Protein AF-A0A2A6FGL6-F1 (afdb_monomer)

Sequence (66 aa):
MRPEDRATCKRVIDQVTADAKWYSTSIDGEVLASTTLTLFQAGVINETNLLAHVRARRHDFTKPAG

Secondary structure (DSSP, 8-state):
--HHHHHHHHHHHHHHHHHHHHTTPEE-HHHHHHHHHHHHHTT---HHHHHHHHHHTHHHHEE---

Mean predicted aligned error: 6.66 Å

pLDDT: mean 78.08, std 9.04, range [45.69, 87.44]

Organism: NCBI:txid2037900

Solvent-acce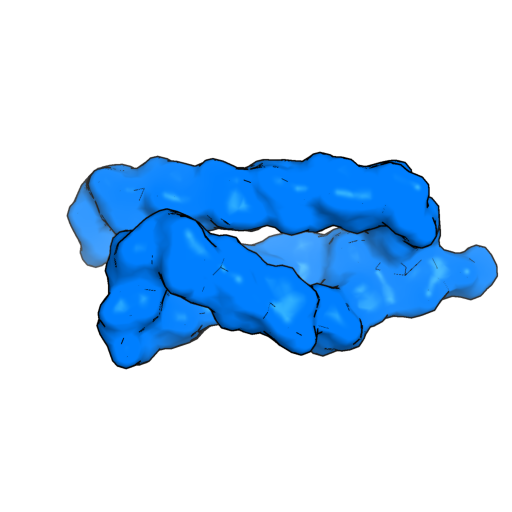ssible surface area (backbone atoms only — not comparable to full-atom values): 3778 Å² total; per-residue (Å²): 132,58,74,68,57,54,54,45,53,49,51,46,52,49,52,53,52,55,53,32,65,75,66,66,32,51,65,44,64,66,55,46,51,50,52,49,51,53,42,37,74,74,65,42,74,51,62,70,60,36,39,52,56,48,57,74,45,40,72,83,28,42,46,82,63,126

Structure (mmCIF, N/CA/C/O backbone):
data_AF-A0A2A6FGL6-F1
#
_entry.id   AF-A0A2A6FGL6-F1
#
loop_
_atom_site.group_PDB
_atom_site.id
_atom_site.type_symbol
_atom_site.label_atom_id
_atom_site.label_alt_id
_atom_site.label_comp_id
_atom_site.label_asym_id
_atom_site.label_entity_id
_atom_site.label_seq_id
_atom_site.pdbx_PDB_ins_code
_atom_site.Cartn_x
_atom_site.Cartn_y
_atom_site.Cartn_z
_atom_site.occupancy
_atom_site.B_iso_or_equiv
_atom_site.auth_seq_id
_atom_site.auth_comp_id
_atom_site.auth_asym_id
_atom_site.auth_atom_id
_atom_site.pdbx_PDB_model_num
ATOM 1 N N . MET A 1 1 ? -7.511 10.805 9.696 1.00 55.19 1 MET A N 1
ATOM 2 C CA . MET A 1 1 ? -6.488 9.737 9.726 1.00 55.19 1 MET A CA 1
ATOM 3 C C . MET A 1 1 ? -5.661 9.913 10.974 1.00 55.19 1 MET A C 1
ATOM 5 O O . MET A 1 1 ? -5.192 11.022 11.213 1.00 55.19 1 MET A O 1
ATOM 9 N N . ARG A 1 2 ? -5.549 8.869 11.793 1.00 69.88 2 ARG A N 1
ATOM 10 C CA . ARG A 1 2 ? -4.659 8.872 12.952 1.00 69.88 2 ARG A CA 1
ATOM 11 C C . ARG A 1 2 ? -3.206 8.808 12.456 1.00 69.88 2 ARG A C 1
ATOM 13 O O . ARG A 1 2 ? -2.950 8.276 11.375 1.00 69.88 2 ARG A O 1
ATOM 20 N N . PRO A 1 3 ? -2.238 9.359 13.200 1.00 67.56 3 PRO A N 1
ATOM 21 C CA . PRO A 1 3 ? -0.824 9.301 12.814 1.00 67.56 3 PRO A CA 1
ATOM 22 C C . PRO A 1 3 ? -0.305 7.860 12.640 1.00 67.56 3 PRO A C 1
ATOM 24 O O . PRO A 1 3 ? 0.567 7.615 11.806 1.00 67.56 3 PRO A O 1
ATOM 27 N N . GLU A 1 4 ? -0.893 6.905 13.360 1.00 68.62 4 GLU A N 1
ATOM 28 C CA . GLU A 1 4 ? -0.596 5.466 13.303 1.00 68.62 4 GLU A CA 1
ATOM 29 C C . GLU A 1 4 ? -0.941 4.847 11.932 1.00 68.62 4 GLU A C 1
ATOM 31 O O . GLU A 1 4 ? -0.167 4.065 11.371 1.00 68.62 4 GLU A O 1
ATOM 36 N N . ASP A 1 5 ? -2.048 5.288 11.326 1.00 71.31 5 ASP A N 1
ATOM 37 C CA . ASP A 1 5 ? -2.489 4.865 9.990 1.00 71.31 5 ASP A CA 1
ATOM 38 C C . ASP A 1 5 ? -1.469 5.279 8.916 1.00 71.31 5 ASP A C 1
ATOM 40 O O . ASP A 1 5 ? -1.178 4.553 7.961 1.00 71.31 5 ASP A O 1
ATOM 44 N N . ARG A 1 6 ? -0.877 6.466 9.101 1.00 75.25 6 ARG A N 1
ATOM 45 C CA . ARG A 1 6 ? 0.086 7.058 8.168 1.00 75.25 6 ARG A CA 1
ATOM 46 C C . ARG A 1 6 ? 1.428 6.329 8.201 1.00 75.25 6 ARG A C 1
ATOM 48 O O . ARG A 1 6 ? 2.046 6.147 7.152 1.00 75.25 6 ARG A O 1
ATOM 55 N N . ALA A 1 7 ? 1.863 5.893 9.384 1.00 82.50 7 ALA A N 1
ATOM 56 C CA . ALA A 1 7 ? 3.074 5.093 9.545 1.00 82.50 7 ALA A CA 1
ATOM 57 C C . ALA A 1 7 ? 2.939 3.723 8.860 1.00 82.50 7 ALA A C 1
ATOM 59 O O . ALA A 1 7 ? 3.854 3.303 8.150 1.00 82.50 7 ALA A O 1
ATOM 60 N N . THR A 1 8 ? 1.774 3.085 9.003 1.00 80.25 8 THR A N 1
ATOM 61 C CA . THR A 1 8 ? 1.459 1.791 8.378 1.00 80.25 8 THR A CA 1
ATOM 62 C C . THR A 1 8 ? 1.447 1.894 6.852 1.00 80.25 8 THR A C 1
ATOM 64 O O . THR A 1 8 ? 2.165 1.158 6.175 1.00 80.25 8 THR A O 1
ATOM 67 N N . CYS A 1 9 ? 0.725 2.874 6.293 1.00 79.56 9 CYS A N 1
ATOM 68 C CA . CYS A 1 9 ? 0.710 3.104 4.845 1.00 79.56 9 CYS A CA 1
ATOM 69 C C . CYS A 1 9 ? 2.121 3.371 4.301 1.00 79.56 9 CYS A C 1
ATOM 71 O O . CYS A 1 9 ? 2.505 2.815 3.275 1.00 79.56 9 CYS A O 1
ATOM 73 N N . LYS A 1 10 ? 2.926 4.181 5.007 1.00 83.00 10 LYS A N 1
ATOM 74 C CA . LYS A 1 10 ? 4.294 4.485 4.572 1.00 83.00 10 LYS A CA 1
ATOM 75 C C . LYS A 1 10 ? 5.175 3.234 4.522 1.00 83.00 10 LYS A C 1
ATOM 77 O O . LYS A 1 10 ? 5.925 3.086 3.564 1.00 83.00 10 LYS A O 1
ATOM 82 N N . ARG A 1 11 ? 5.105 2.351 5.525 1.00 86.38 11 ARG A N 1
ATOM 83 C CA . ARG A 1 11 ? 5.891 1.102 5.552 1.00 86.38 11 ARG A CA 1
ATOM 84 C C . ARG A 1 11 ? 5.536 0.174 4.398 1.00 86.38 11 ARG A C 1
ATOM 86 O O . ARG A 1 11 ? 6.439 -0.342 3.748 1.00 86.38 11 ARG A O 1
ATOM 93 N N . VAL A 1 12 ? 4.244 0.012 4.114 1.00 84.88 12 VAL A N 1
ATOM 94 C CA . VAL A 1 12 ? 3.778 -0.818 2.994 1.00 84.88 12 VAL A CA 1
ATOM 95 C C . VAL A 1 12 ? 4.280 -0.266 1.660 1.00 84.88 12 VAL A C 1
ATOM 97 O O . VAL A 1 12 ? 4.832 -1.015 0.858 1.00 84.88 12 VAL A O 1
ATOM 100 N N . ILE A 1 13 ? 4.167 1.047 1.443 1.00 84.12 13 ILE A N 1
ATOM 101 C CA . ILE A 1 13 ? 4.670 1.705 0.227 1.00 84.12 13 ILE A CA 1
ATOM 102 C C . ILE A 1 13 ? 6.186 1.511 0.088 1.00 84.12 13 ILE A C 1
ATOM 104 O O . ILE A 1 13 ? 6.666 1.175 -0.994 1.00 84.12 13 ILE A O 1
ATOM 108 N N . ASP A 1 14 ? 6.940 1.689 1.176 1.00 86.19 14 ASP A N 1
ATOM 109 C CA . ASP A 1 14 ? 8.398 1.530 1.198 1.00 86.19 14 ASP A CA 1
ATOM 110 C C . ASP A 1 14 ? 8.814 0.095 0.842 1.00 86.19 14 ASP A C 1
ATOM 112 O O . ASP A 1 14 ? 9.634 -0.107 -0.051 1.00 86.19 14 ASP A O 1
ATOM 116 N N . GLN A 1 15 ? 8.158 -0.908 1.437 1.00 84.38 15 GLN A N 1
ATOM 117 C CA . GLN A 1 1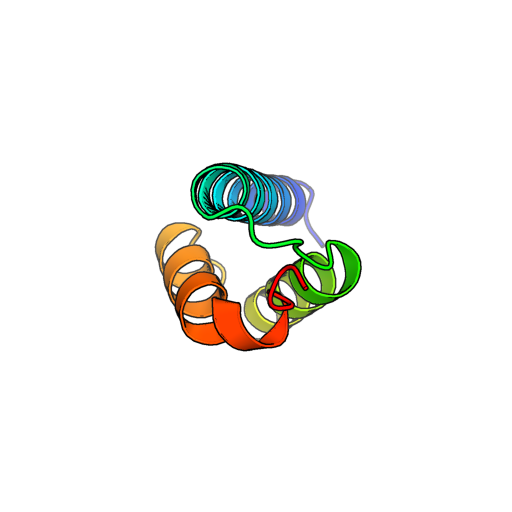5 ? 8.405 -2.320 1.139 1.00 84.38 15 GLN A CA 1
ATOM 118 C C . GLN A 1 15 ? 8.080 -2.693 -0.308 1.00 84.38 15 GLN A C 1
ATOM 120 O O . GLN A 1 15 ? 8.820 -3.458 -0.922 1.00 84.38 15 GLN A O 1
ATOM 125 N N . VAL A 1 16 ? 6.983 -2.180 -0.864 1.00 81.56 16 VAL A N 1
ATOM 126 C CA . VAL A 1 16 ? 6.587 -2.463 -2.252 1.00 81.56 16 VAL A CA 1
ATOM 127 C C . VAL A 1 16 ? 7.519 -1.761 -3.241 1.00 81.56 16 VAL A C 1
ATOM 129 O O . VAL A 1 16 ? 7.905 -2.346 -4.250 1.00 81.56 16 VAL A O 1
ATOM 132 N N . THR A 1 17 ? 7.948 -0.538 -2.925 1.00 79.81 17 THR A N 1
ATOM 133 C CA . THR A 1 17 ? 8.945 0.194 -3.718 1.00 79.81 17 THR A CA 1
ATOM 134 C C . THR A 1 17 ? 10.299 -0.514 -3.686 1.00 79.81 17 THR A C 1
ATOM 136 O O . THR A 1 17 ? 10.956 -0.643 -4.718 1.00 79.81 17 THR A O 1
ATOM 139 N N . ALA A 1 18 ? 10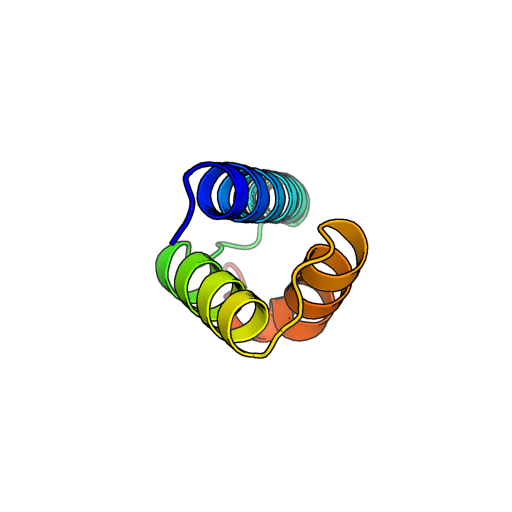.715 -0.999 -2.512 1.00 81.38 18 ALA A N 1
ATOM 140 C CA . ALA A 1 18 ? 11.928 -1.787 -2.358 1.00 81.38 18 ALA A CA 1
ATOM 141 C C . ALA A 1 18 ? 11.849 -3.08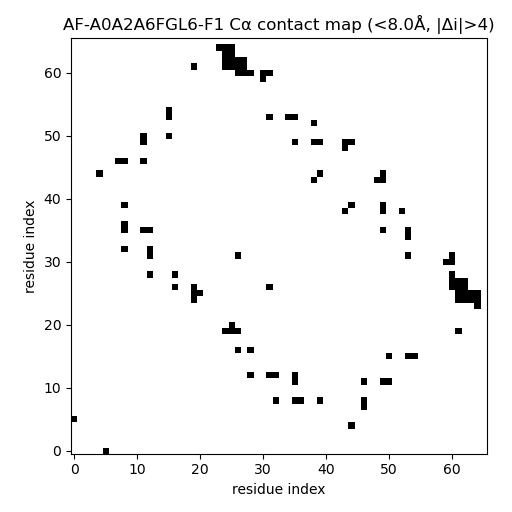4 -3.170 1.00 81.38 18 ALA A C 1
ATOM 143 O O . ALA A 1 18 ? 12.787 -3.361 -3.904 1.00 81.38 18 ALA A O 1
ATOM 144 N N . ASP A 1 19 ? 10.732 -3.819 -3.106 1.00 77.12 19 ASP A N 1
ATOM 145 C CA . ASP A 1 19 ? 10.490 -5.034 -3.897 1.00 77.12 19 ASP A CA 1
ATOM 146 C C . ASP A 1 19 ? 10.625 -4.768 -5.403 1.00 77.12 19 ASP A C 1
ATOM 148 O O . ASP A 1 19 ? 11.374 -5.458 -6.084 1.00 77.12 19 ASP A O 1
ATOM 152 N N . ALA A 1 20 ? 10.002 -3.715 -5.933 1.00 71.31 20 ALA A N 1
ATOM 153 C CA . ALA A 1 20 ? 10.076 -3.430 -7.366 1.00 71.31 20 ALA A CA 1
ATOM 154 C C . ALA A 1 20 ? 11.440 -2.961 -7.870 1.00 71.31 20 ALA A C 1
ATOM 156 O O . ALA A 1 20 ? 11.745 -3.192 -9.042 1.00 71.31 20 ALA A O 1
ATOM 157 N N . LYS A 1 21 ? 12.282 -2.368 -7.009 1.00 68.19 21 LYS A N 1
ATOM 158 C CA . LYS A 1 21 ? 13.687 -2.105 -7.364 1.00 68.19 21 LYS A CA 1
ATOM 159 C C . LYS A 1 21 ? 14.430 -3.393 -7.728 1.00 68.19 21 LYS A C 1
ATOM 161 O O . LYS A 1 21 ? 15.327 -3.332 -8.561 1.00 68.19 21 LYS A O 1
ATOM 166 N N . TRP A 1 22 ? 14.051 -4.542 -7.160 1.00 61.38 22 TRP A N 1
ATOM 167 C CA . TRP A 1 22 ? 14.636 -5.837 -7.531 1.00 61.38 22 TRP A CA 1
ATOM 168 C C . TRP A 1 22 ? 14.165 -6.340 -8.895 1.00 61.38 22 TRP A C 1
ATOM 170 O O . TRP A 1 22 ? 14.899 -7.065 -9.558 1.00 61.38 22 TRP A O 1
ATOM 180 N N . TYR A 1 23 ? 12.965 -5.953 -9.329 1.00 61.59 23 TYR A N 1
ATOM 181 C CA . TYR A 1 23 ? 12.361 -6.441 -10.571 1.00 61.59 23 TYR A CA 1
ATOM 182 C C . TYR A 1 23 ? 12.637 -5.544 -11.789 1.00 61.59 23 TYR A C 1
ATOM 184 O O . TYR A 1 23 ? 12.071 -5.789 -12.852 1.00 61.59 23 TYR A O 1
ATOM 192 N N . SER A 1 24 ? 13.478 -4.505 -11.659 1.00 63.78 24 SER A N 1
ATOM 193 C CA . SER A 1 24 ? 13.704 -3.478 -12.697 1.00 63.78 24 SER A CA 1
ATOM 194 C C . SER A 1 24 ? 12.403 -2.898 -13.270 1.00 63.78 24 SER A C 1
ATOM 196 O O . SER A 1 24 ? 12.363 -2.421 -14.397 1.00 63.78 24 SER A O 1
ATOM 198 N N . THR A 1 25 ? 11.320 -2.934 -12.496 1.00 66.88 25 THR A N 1
ATOM 199 C CA . THR A 1 25 ? 10.018 -2.384 -12.877 1.00 66.88 25 THR A CA 1
ATOM 200 C C . THR A 1 25 ? 9.880 -0.986 -12.307 1.00 66.88 25 THR A C 1
ATOM 202 O O . THR A 1 25 ? 10.076 -0.778 -11.108 1.00 66.88 25 THR A O 1
ATOM 205 N N . SER A 1 26 ? 9.505 -0.029 -13.154 1.00 70.12 26 SER A N 1
ATOM 206 C CA . SER A 1 26 ? 9.209 1.325 -12.698 1.00 70.12 26 SER A CA 1
ATOM 207 C C . SER A 1 26 ? 7.850 1.321 -11.996 1.00 70.12 26 SER A C 1
ATOM 209 O O . SER A 1 26 ? 6.832 0.988 -12.613 1.00 70.12 26 SER A O 1
ATOM 211 N N . ILE A 1 27 ? 7.838 1.634 -10.697 1.00 75.88 27 ILE A N 1
ATOM 212 C CA . ILE A 1 27 ? 6.601 1.797 -9.928 1.00 75.88 27 ILE A CA 1
ATOM 213 C C . ILE A 1 27 ? 6.118 3.234 -10.022 1.00 75.88 27 ILE A C 1
ATOM 215 O O . ILE A 1 27 ? 6.856 4.179 -9.739 1.00 75.88 27 ILE A O 1
ATOM 219 N N . ASP A 1 28 ? 4.833 3.373 -10.319 1.00 82.25 28 ASP A N 1
ATOM 220 C CA . ASP A 1 28 ? 4.118 4.626 -10.171 1.00 82.25 28 ASP A CA 1
ATOM 221 C C . ASP A 1 28 ? 3.771 4.855 -8.689 1.00 82.25 28 ASP A C 1
ATOM 223 O O . ASP A 1 28 ? 2.833 4.273 -8.133 1.00 82.25 28 ASP A O 1
ATOM 227 N N . GLY A 1 29 ? 4.599 5.658 -8.013 1.00 77.50 29 GLY A N 1
ATOM 228 C CA . GLY A 1 29 ? 4.486 5.902 -6.573 1.00 77.50 29 GLY A CA 1
ATOM 229 C C . GLY A 1 29 ? 3.169 6.569 -6.165 1.00 77.50 29 GLY A C 1
ATOM 230 O O . GLY A 1 29 ? 2.686 6.336 -5.056 1.00 77.50 29 GLY A O 1
ATOM 231 N N . GLU A 1 30 ? 2.557 7.349 -7.060 1.00 81.62 30 GLU A N 1
ATOM 232 C CA . GLU A 1 30 ? 1.264 7.996 -6.821 1.00 81.62 30 GLU A CA 1
ATOM 233 C C . GLU A 1 30 ? 0.116 6.979 -6.865 1.00 81.62 30 GLU A C 1
ATOM 235 O O . GLU A 1 30 ? -0.737 6.960 -5.970 1.00 81.62 30 GLU A O 1
ATOM 240 N N . VAL A 1 31 ? 0.134 6.073 -7.850 1.00 82.88 31 VAL A N 1
ATOM 241 C CA . VAL A 1 31 ? -0.850 4.983 -7.960 1.00 82.88 31 VAL A CA 1
ATOM 242 C C . VAL A 1 31 ? -0.714 4.015 -6.784 1.00 82.88 31 VAL A C 1
ATOM 244 O O . VAL A 1 31 ? -1.722 3.601 -6.204 1.00 82.88 31 VAL A O 1
ATOM 247 N N . LEU A 1 32 ? 0.517 3.701 -6.372 1.00 84.06 32 LEU A N 1
ATOM 248 C CA . LEU A 1 32 ? 0.791 2.872 -5.198 1.00 84.06 32 LEU A CA 1
ATOM 249 C C . LEU A 1 32 ? 0.252 3.514 -3.909 1.00 84.06 32 LEU A C 1
ATOM 251 O O . LEU A 1 32 ? -0.431 2.849 -3.122 1.00 84.06 32 LEU A O 1
ATOM 255 N N . ALA A 1 33 ? 0.525 4.804 -3.691 1.00 83.69 33 ALA A N 1
ATOM 256 C CA . ALA A 1 33 ? 0.043 5.527 -2.519 1.00 83.69 33 ALA A CA 1
ATOM 257 C C . ALA A 1 33 ? -1.488 5.607 -2.492 1.00 83.69 33 ALA A C 1
ATOM 259 O O . ALA A 1 33 ? -2.094 5.316 -1.459 1.00 83.69 33 ALA A O 1
ATOM 260 N N . SER A 1 34 ? -2.111 5.921 -3.630 1.00 85.31 34 SER A N 1
ATOM 261 C CA . SER A 1 34 ? -3.569 5.985 -3.767 1.00 85.31 34 SER A CA 1
ATOM 262 C C . SER A 1 34 ? -4.217 4.624 -3.514 1.00 85.31 34 SER A C 1
ATOM 264 O O . SER A 1 34 ? -5.138 4.525 -2.709 1.00 85.31 34 SER A O 1
ATOM 266 N N . THR A 1 35 ? -3.677 3.553 -4.102 1.00 85.94 35 THR A N 1
ATOM 267 C CA . THR A 1 35 ? -4.169 2.178 -3.903 1.00 85.94 35 THR A CA 1
ATOM 268 C C . THR A 1 35 ? -4.072 1.750 -2.442 1.00 85.94 35 THR A C 1
ATOM 270 O O . THR A 1 35 ? -5.032 1.216 -1.884 1.00 85.94 35 THR A O 1
ATOM 273 N N . THR A 1 36 ? -2.931 2.019 -1.801 1.00 85.56 36 THR A N 1
ATOM 274 C CA . THR A 1 36 ? -2.718 1.722 -0.377 1.00 85.56 36 THR A CA 1
ATOM 275 C C . THR A 1 36 ? -3.721 2.488 0.489 1.00 85.56 36 THR A C 1
ATOM 277 O O . THR A 1 36 ? -4.323 1.909 1.391 1.00 85.56 36 THR A O 1
ATOM 2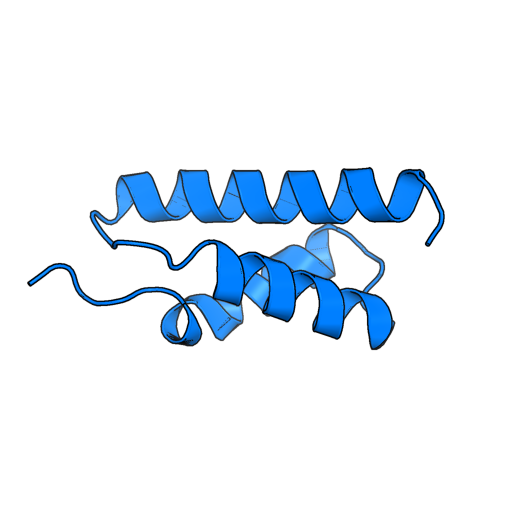80 N N . LEU A 1 37 ? -3.965 3.766 0.183 1.00 84.75 37 LEU A N 1
ATOM 281 C CA . LEU A 1 37 ? -4.921 4.602 0.907 1.00 84.75 37 LEU A CA 1
ATOM 282 C C . LEU A 1 37 ? -6.363 4.109 0.749 1.00 84.75 37 LEU A C 1
ATOM 284 O O . LEU A 1 37 ? -7.085 4.019 1.739 1.00 84.75 37 LEU A O 1
ATOM 288 N N . THR A 1 38 ? -6.775 3.759 -0.471 1.00 86.62 38 THR A N 1
ATOM 289 C CA . THR A 1 38 ? -8.116 3.233 -0.758 1.00 86.62 38 THR A CA 1
ATOM 290 C C . THR A 1 38 ? -8.365 1.919 -0.023 1.00 86.62 38 THR A C 1
ATOM 292 O O . THR A 1 38 ? -9.426 1.743 0.569 1.00 86.62 38 THR A O 1
ATOM 295 N N . LEU A 1 39 ? -7.387 1.008 -0.007 1.00 85.19 39 LEU A N 1
ATOM 296 C CA . LEU A 1 39 ? -7.489 -0.254 0.734 1.00 85.19 39 LEU A CA 1
ATOM 297 C C . LEU A 1 39 ? -7.586 -0.013 2.244 1.00 85.19 39 LEU A C 1
ATOM 299 O O . LEU A 1 39 ? -8.416 -0.625 2.917 1.00 85.19 39 LEU A O 1
ATOM 303 N N . PHE A 1 40 ? -6.791 0.920 2.765 1.00 84.12 40 PHE A N 1
ATOM 304 C CA . PHE A 1 40 ? -6.840 1.294 4.173 1.00 84.12 40 PHE A CA 1
ATOM 305 C C . PHE A 1 40 ? -8.209 1.876 4.562 1.00 84.12 40 PHE A C 1
ATOM 307 O O . PHE A 1 40 ? -8.807 1.466 5.555 1.00 84.12 40 PHE A O 1
ATOM 314 N N . GLN A 1 41 ? -8.747 2.786 3.743 1.00 82.94 41 GLN A N 1
ATOM 315 C CA . GLN A 1 41 ? -10.079 3.375 3.928 1.00 82.94 41 GLN A CA 1
ATOM 316 C C . GLN A 1 41 ? -11.212 2.349 3.795 1.00 82.94 41 GLN A C 1
ATOM 318 O O . GLN A 1 41 ? -12.233 2.489 4.461 1.00 82.94 41 GLN A O 1
ATOM 323 N N . ALA A 1 42 ? -11.025 1.303 2.987 1.00 84.31 42 ALA A N 1
ATOM 324 C CA . ALA A 1 42 ? -11.963 0.189 2.863 1.00 84.31 42 ALA A CA 1
ATOM 325 C C . ALA A 1 42 ? -11.967 -0.757 4.085 1.00 84.31 42 ALA A C 1
ATOM 327 O O . ALA A 1 42 ? -12.729 -1.721 4.106 1.00 84.31 42 ALA A O 1
ATOM 328 N N . GLY A 1 43 ? -11.133 -0.499 5.100 1.00 82.31 43 GLY A N 1
ATOM 329 C CA . GLY A 1 43 ? -11.065 -1.283 6.335 1.00 82.31 43 GLY A CA 1
ATOM 330 C C . GLY A 1 43 ? -9.908 -2.282 6.389 1.00 82.31 43 GLY A C 1
ATOM 331 O O . GLY A 1 43 ? -9.796 -3.032 7.360 1.00 82.31 43 GLY A O 1
ATOM 332 N N . VAL A 1 44 ? -9.007 -2.287 5.399 1.00 81.38 44 VAL A N 1
ATOM 333 C CA . VAL A 1 44 ? -7.784 -3.107 5.420 1.00 81.38 44 VAL A CA 1
ATOM 334 C C . VAL A 1 44 ? -6.715 -2.404 6.264 1.00 81.38 44 VAL A C 1
ATOM 336 O O . VAL A 1 44 ? -5.738 -1.858 5.760 1.00 81.38 44 VAL A O 1
ATOM 339 N N . ILE A 1 45 ? -6.933 -2.391 7.578 1.00 77.62 45 ILE A N 1
ATOM 340 C CA . ILE A 1 45 ? -6.087 -1.681 8.553 1.00 77.62 45 ILE A CA 1
ATOM 341 C C . ILE A 1 45 ? -4.862 -2.486 9.014 1.00 77.62 45 ILE A C 1
ATOM 343 O O . ILE A 1 45 ? -3.925 -1.927 9.578 1.00 77.62 45 ILE A O 1
ATOM 347 N N . ASN A 1 46 ? -4.852 -3.801 8.785 1.00 84.62 46 ASN A N 1
ATOM 348 C CA . ASN A 1 46 ? -3.731 -4.664 9.151 1.00 84.62 46 ASN A CA 1
ATOM 349 C C . ASN A 1 46 ? -2.601 -4.547 8.114 1.00 84.62 46 ASN A C 1
ATOM 351 O O . ASN A 1 46 ? -2.836 -4.805 6.937 1.00 84.62 46 ASN A O 1
ATOM 355 N N . GLU A 1 47 ? -1.384 -4.217 8.558 1.00 80.88 47 GLU A N 1
ATOM 356 C CA . GLU A 1 47 ? -0.200 -4.025 7.700 1.00 80.88 47 GLU A CA 1
ATOM 357 C C . GLU A 1 47 ? 0.060 -5.221 6.771 1.00 80.88 47 GLU A C 1
ATOM 359 O O . GLU A 1 47 ? 0.251 -5.043 5.570 1.00 80.88 47 GLU A O 1
ATOM 364 N N . THR A 1 48 ? 0.010 -6.447 7.297 1.00 84.12 48 THR A N 1
ATOM 365 C CA . THR A 1 48 ? 0.264 -7.672 6.526 1.00 84.12 48 THR A CA 1
ATOM 366 C C . THR A 1 48 ? -0.815 -7.907 5.476 1.00 84.12 48 THR A C 1
ATOM 368 O O . THR A 1 48 ? -0.507 -8.265 4.339 1.00 84.12 48 THR A O 1
ATOM 371 N N . ASN A 1 49 ? -2.078 -7.665 5.834 1.00 86.94 49 ASN A N 1
ATOM 372 C CA . ASN A 1 49 ? -3.186 -7.813 4.898 1.00 86.94 49 ASN A CA 1
ATOM 373 C C . ASN A 1 49 ? -3.129 -6.725 3.814 1.00 86.94 49 ASN A C 1
ATOM 375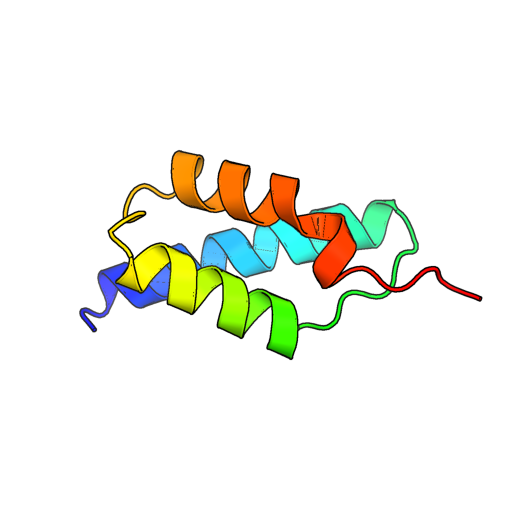 O O . ASN A 1 49 ? -3.256 -7.011 2.626 1.00 86.94 49 ASN A O 1
ATOM 379 N N . LEU A 1 50 ? -2.847 -5.482 4.211 1.00 84.81 50 LEU A N 1
ATOM 380 C CA . LEU A 1 50 ? -2.677 -4.349 3.308 1.00 84.81 50 LEU A CA 1
ATOM 381 C C . LEU A 1 50 ? -1.544 -4.610 2.314 1.00 84.81 50 LEU A C 1
ATOM 383 O O . LEU A 1 50 ? -1.733 -4.439 1.113 1.00 84.81 50 LEU A O 1
ATOM 387 N N . LEU A 1 51 ? -0.404 -5.107 2.792 1.00 84.75 51 LEU A N 1
ATOM 388 C CA . LEU A 1 51 ? 0.725 -5.485 1.953 1.00 84.75 51 LEU A CA 1
ATOM 389 C C . LEU A 1 51 ? 0.358 -6.597 0.964 1.00 84.75 51 LEU A C 1
ATOM 391 O O . LEU A 1 51 ? 0.721 -6.505 -0.207 1.00 84.75 51 LEU A O 1
ATOM 395 N N . ALA A 1 52 ? -0.373 -7.627 1.398 1.00 87.44 52 ALA A N 1
ATOM 396 C CA . ALA A 1 52 ? -0.822 -8.706 0.519 1.00 87.44 52 ALA A CA 1
ATOM 397 C C . ALA A 1 52 ? -1.761 -8.189 -0.585 1.00 87.44 52 ALA A C 1
ATOM 399 O O . ALA A 1 52 ? -1.562 -8.505 -1.758 1.00 87.44 52 ALA A O 1
ATOM 400 N N . HIS A 1 53 ? -2.728 -7.336 -0.235 1.00 86.75 53 HIS A N 1
ATOM 401 C CA . HIS A 1 53 ? -3.650 -6.729 -1.196 1.00 86.75 53 HIS A CA 1
ATOM 402 C C . HIS A 1 53 ? -2.945 -5.779 -2.174 1.00 86.75 53 HIS A C 1
ATOM 404 O O . HIS A 1 53 ? -3.216 -5.825 -3.375 1.00 86.75 53 HIS A O 1
ATOM 410 N N . VAL A 1 54 ? -2.020 -4.947 -1.689 1.00 85.38 54 VAL A N 1
ATOM 411 C CA . VAL A 1 54 ? -1.225 -4.047 -2.536 1.00 85.38 54 VAL A CA 1
ATOM 412 C C . VAL A 1 54 ? -0.321 -4.854 -3.471 1.00 85.38 54 VAL A C 1
ATOM 414 O O . VAL A 1 54 ? -0.278 -4.572 -4.664 1.00 85.38 54 VAL A O 1
ATOM 417 N N . ARG A 1 55 ? 0.342 -5.911 -2.982 1.00 83.38 55 ARG A N 1
ATOM 418 C CA . ARG A 1 55 ? 1.159 -6.810 -3.819 1.00 83.38 55 ARG A CA 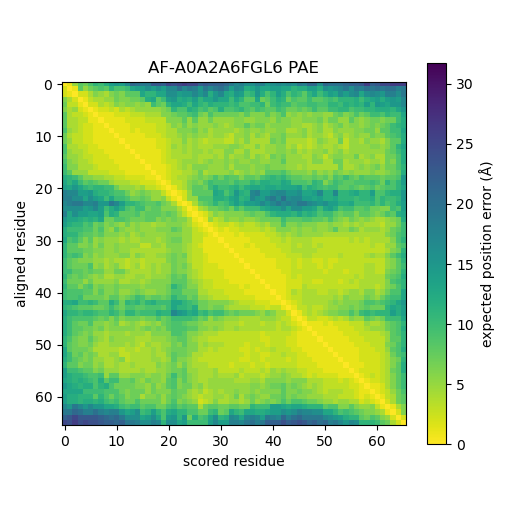1
ATOM 419 C C . ARG A 1 55 ? 0.335 -7.565 -4.859 1.00 83.38 55 ARG A C 1
ATOM 421 O O . ARG A 1 55 ? 0.804 -7.729 -5.980 1.00 83.38 55 ARG A O 1
ATOM 428 N N . ALA A 1 56 ? -0.884 -7.991 -4.530 1.00 84.44 56 ALA A N 1
ATOM 429 C CA . ALA A 1 56 ? -1.783 -8.615 -5.502 1.00 84.44 56 ALA A CA 1
ATOM 430 C C . ALA A 1 56 ? -2.138 -7.657 -6.654 1.00 84.44 56 ALA A C 1
ATOM 432 O O . ALA A 1 56 ? -2.274 -8.089 -7.794 1.00 84.44 56 ALA A O 1
ATOM 433 N N . ARG A 1 57 ? -2.214 -6.351 -6.367 1.00 81.50 57 ARG A N 1
ATOM 434 C CA . ARG A 1 57 ? -2.434 -5.275 -7.348 1.00 81.50 57 ARG A CA 1
ATOM 435 C C . ARG A 1 57 ? -1.148 -4.692 -7.923 1.00 81.50 57 ARG A C 1
ATOM 437 O O . ARG A 1 57 ? -1.181 -3.643 -8.553 1.00 81.50 57 ARG A O 1
ATOM 444 N N . ARG A 1 58 ? -0.001 -5.357 -7.741 1.00 80.44 58 ARG A N 1
ATOM 445 C CA . ARG A 1 58 ? 1.296 -4.855 -8.220 1.00 80.44 58 ARG A CA 1
ATOM 446 C C . ARG A 1 58 ? 1.276 -4.501 -9.700 1.00 80.44 58 ARG A C 1
ATOM 448 O O . ARG A 1 58 ? 1.795 -3.457 -10.069 1.00 80.44 58 ARG A O 1
ATOM 455 N N . HIS A 1 59 ? 0.591 -5.309 -10.503 1.00 76.44 59 HIS A N 1
ATOM 456 C CA . HIS A 1 59 ? 0.421 -5.072 -11.932 1.00 76.44 59 HIS A CA 1
ATOM 457 C C . HIS A 1 59 ? -0.247 -3.722 -12.268 1.00 76.44 59 HIS A C 1
ATOM 459 O O . HIS A 1 59 ? 0.063 -3.149 -13.305 1.00 76.44 59 HIS A O 1
ATOM 465 N N . ASP A 1 60 ? -1.117 -3.184 -11.407 1.00 79.19 60 ASP A N 1
ATOM 466 C CA . ASP A 1 60 ? -1.801 -1.903 -11.646 1.00 79.19 60 ASP A CA 1
ATOM 467 C C . ASP A 1 60 ? -0.855 -0.695 -11.564 1.00 79.19 60 ASP A C 1
ATOM 469 O O . ASP A 1 60 ? -1.112 0.341 -12.176 1.00 79.19 60 ASP A O 1
ATOM 473 N N . PHE A 1 61 ? 0.243 -0.810 -10.810 1.00 79.81 61 PHE A N 1
ATOM 474 C CA . PHE A 1 61 ? 1.193 0.286 -10.586 1.00 79.81 61 PHE A CA 1
ATOM 475 C C . PHE A 1 61 ? 2.626 -0.019 -11.034 1.00 79.81 61 PHE A C 1
ATOM 477 O O . PHE A 1 61 ? 3.473 0.873 -10.998 1.00 79.81 61 PHE A O 1
ATOM 484 N N . THR A 1 62 ? 2.923 -1.240 -11.479 1.00 76.31 62 THR A N 1
ATOM 485 C CA . THR A 1 62 ? 4.169 -1.556 -12.184 1.00 76.31 62 THR A CA 1
ATOM 486 C C . THR A 1 62 ? 3.968 -1.387 -13.678 1.00 76.31 62 THR A C 1
ATOM 488 O O . THR A 1 62 ? 3.227 -2.150 -14.29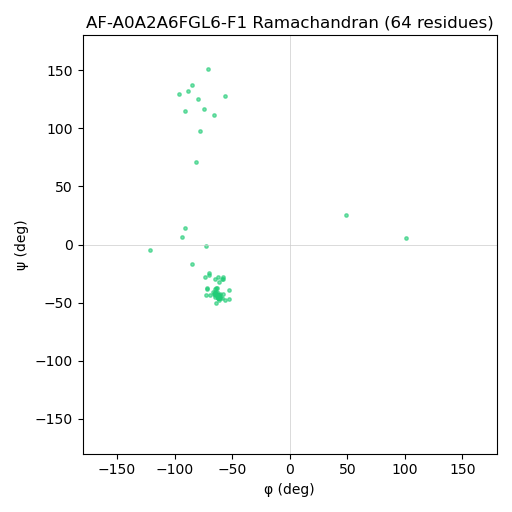6 1.00 76.31 62 THR A O 1
ATOM 491 N N . LYS A 1 63 ? 4.670 -0.427 -14.276 1.00 68.44 63 LYS A N 1
ATOM 492 C CA . LYS A 1 63 ? 4.793 -0.357 -15.734 1.00 68.44 63 LYS A CA 1
ATOM 493 C C . LYS A 1 63 ? 5.951 -1.272 -16.156 1.00 68.44 63 LYS A C 1
ATOM 495 O O . LYS A 1 63 ? 6.987 -1.258 -15.478 1.00 68.44 63 LYS A O 1
ATOM 500 N N . PRO A 1 64 ? 5.809 -2.074 -17.230 1.00 59.56 64 PRO A N 1
ATOM 501 C CA . PRO A 1 64 ? 6.956 -2.775 -17.789 1.00 59.56 64 PRO A CA 1
ATOM 502 C C . PRO A 1 64 ? 8.016 -1.730 -18.140 1.00 59.56 64 PRO A C 1
ATOM 504 O O . PRO A 1 64 ? 7.706 -0.720 -18.776 1.00 59.56 64 PRO A O 1
ATOM 507 N N . ALA A 1 65 ? 9.242 -1.931 -17.657 1.00 56.25 65 ALA A N 1
ATOM 508 C CA . ALA A 1 65 ? 10.365 -1.139 -18.126 1.00 56.25 65 ALA A CA 1
ATOM 509 C C . ALA A 1 65 ? 10.568 -1.500 -19.601 1.00 56.25 65 ALA A C 1
ATOM 511 O O . ALA A 1 65 ? 10.842 -2.659 -19.914 1.00 56.25 65 ALA A O 1
ATOM 512 N N . GLY A 1 66 ? 10.284 -0.533 -20.475 1.00 45.69 66 GLY A N 1
ATOM 513 C CA . GLY A 1 66 ? 10.526 -0.642 -21.912 1.00 45.69 66 GLY A CA 1
ATOM 514 C C . GLY A 1 66 ? 12.009 -0.677 -22.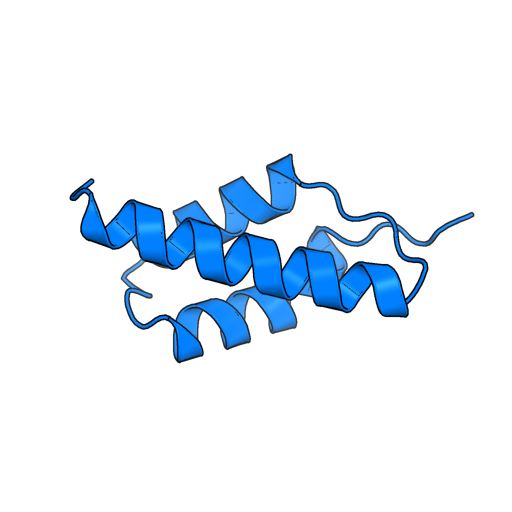231 1.00 45.69 66 GLY A C 1
ATOM 515 O O . GLY A 1 66 ? 12.789 -0.074 -21.457 1.00 45.69 66 GLY A O 1
#

Radius of gyration: 11.46 Å; Cα contacts (8 Å, |Δi|>4): 58; chains: 1; bounding box: 27×18×35 Å

Foldseek 3Di:
DPVLQVVLLVVLLVVLVVVVVVVVWDFPSVVLSVLLVVCVVVVQSDSVSSSVSSVVCNVVGTDPDD